Protein AF-A0A956SV44-F1 (afdb_monomer)

Solvent-accessible surface area (backbone atoms only — not comparable to full-atom values): 4888 Å² total; per-residue (Å²): 131,79,80,64,55,80,64,73,68,44,92,85,82,79,76,71,43,80,39,82,51,94,54,70,49,81,39,100,83,42,33,49,34,41,26,24,23,42,33,45,87,95,46,70,36,75,64,30,30,38,30,27,91,60,34,39,78,95,45,45,86,51,46,93,45,39,30,37,44,62,94,65,46,93,78,84,40,63,64,133

pLDDT: mean 81.79, std 18.2, range [42.41, 97.88]

Nearest PDB structures (foldseek):
  3djm-assembly5_E  TM=9.477E-01  e=1.954E-04  Cereibacter sphaeroides 2.4.1

Secondary structure (DSSP, 8-state):
----EE---B-SSS--EEEEEEEEEEETTTEEEEEEEEEETTEEEEEEEEE-SS--GGGGGGTT-EEE-TTT-S--B---

Foldseek 3Di:
DADKDWDAFDDDDFDKDWAWDPDWDQDPQWGIKTFTWIDGPPDILPRFKIARCDTPPVP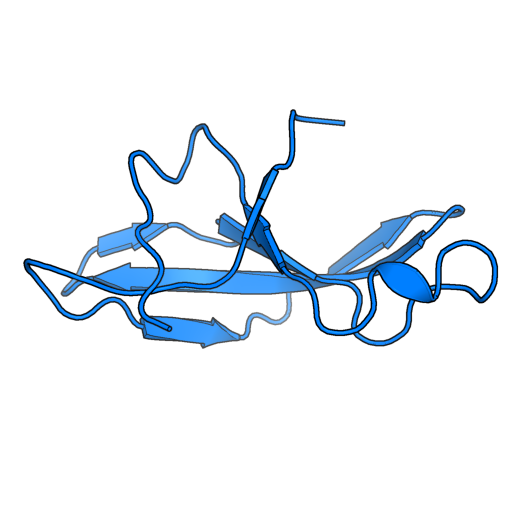CVRHPIMIGHCVRDVDGDHDD

Radius of gyration: 12.98 Å; Cα contacts (8 Å, |Δi|>4): 153; chains: 1; bounding box: 32×21×36 Å

Sequence (80 aa):
MPRARLLRAARRGARAHLVATDHH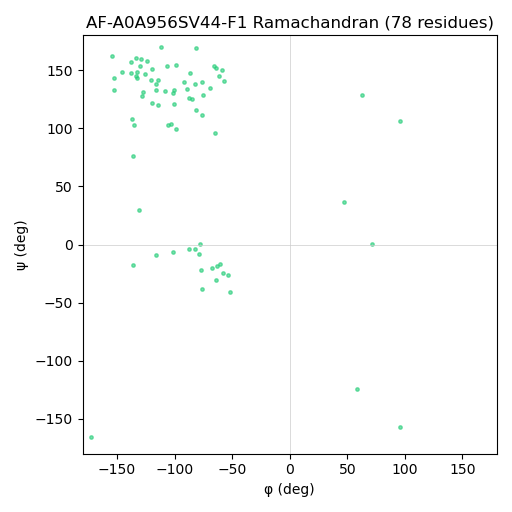THCPFKGDASYYSIRVGEREAANAIWYYPKPIEAVAEIAGHVAFYTDRVDRFEVED

Structure (mmCIF, N/CA/C/O backbone):
data_AF-A0A956SV44-F1
#
_entry.id   AF-A0A956SV44-F1
#
loop_
_atom_site.group_PDB
_atom_site.id
_atom_site.type_symbol
_atom_site.label_atom_id
_atom_site.label_alt_id
_atom_site.label_comp_id
_atom_site.label_asym_id
_atom_site.label_entity_id
_atom_site.label_seq_id
_atom_site.pdbx_PDB_ins_code
_atom_site.Cartn_x
_atom_site.Cartn_y
_atom_site.Cartn_z
_atom_site.occupancy
_atom_site.B_iso_or_equiv
_atom_site.auth_seq_id
_atom_site.auth_comp_id
_atom_site.auth_asym_id
_atom_site.auth_atom_id
_atom_site.pdbx_PDB_model_num
ATOM 1 N N . MET A 1 1 ? 4.978 10.977 -3.103 1.00 44.69 1 MET A N 1
ATOM 2 C CA . MET A 1 1 ? 4.843 9.642 -2.480 1.00 44.69 1 MET A CA 1
ATOM 3 C C . MET A 1 1 ? 4.796 9.856 -0.974 1.00 44.69 1 MET A C 1
ATOM 5 O O . MET A 1 1 ? 5.763 10.415 -0.463 1.00 44.69 1 MET A O 1
ATOM 9 N N . PRO A 1 2 ? 3.683 9.552 -0.284 1.00 43.66 2 PRO A N 1
ATOM 10 C CA . PRO A 1 2 ? 3.610 9.708 1.168 1.00 43.66 2 PRO A CA 1
ATOM 11 C C . PRO A 1 2 ? 4.696 8.863 1.843 1.00 43.66 2 PRO A C 1
ATOM 13 O O . PRO A 1 2 ? 5.148 7.860 1.287 1.00 43.66 2 PRO A O 1
ATOM 16 N N . ARG A 1 3 ? 5.165 9.318 3.008 1.00 47.50 3 ARG A N 1
ATOM 17 C CA . ARG A 1 3 ? 6.262 8.697 3.760 1.00 47.50 3 ARG A CA 1
ATOM 18 C C . ARG A 1 3 ? 5.847 7.300 4.226 1.00 47.50 3 ARG A C 1
ATOM 20 O O . ARG A 1 3 ? 5.185 7.148 5.242 1.00 47.50 3 ARG A O 1
ATOM 27 N N . ALA A 1 4 ? 6.235 6.300 3.453 1.00 48.97 4 ALA A N 1
ATOM 28 C CA . ALA A 1 4 ? 6.014 4.893 3.724 1.00 48.97 4 ALA A CA 1
ATOM 29 C C . ALA A 1 4 ? 7.082 4.360 4.687 1.00 48.97 4 ALA A C 1
ATOM 31 O O . ALA A 1 4 ? 8.263 4.671 4.524 1.00 48.97 4 ALA A O 1
ATOM 32 N N . ARG A 1 5 ? 6.688 3.542 5.664 1.00 54.44 5 ARG A N 1
ATOM 33 C CA . ARG A 1 5 ? 7.609 2.772 6.513 1.00 54.44 5 ARG A CA 1
ATOM 34 C C . ARG A 1 5 ? 7.382 1.276 6.282 1.00 54.44 5 ARG A C 1
ATOM 36 O O . ARG A 1 5 ? 6.240 0.851 6.158 1.00 54.44 5 ARG A O 1
ATOM 43 N N . LEU A 1 6 ? 8.475 0.518 6.199 1.00 52.19 6 LEU A N 1
ATOM 44 C CA . LEU A 1 6 ? 8.532 -0.895 5.810 1.00 52.19 6 LEU A CA 1
ATOM 45 C C . LEU A 1 6 ? 8.720 -1.784 7.048 1.00 52.19 6 LEU A C 1
ATOM 47 O O . LEU A 1 6 ? 9.812 -1.761 7.614 1.00 52.19 6 LEU A O 1
ATOM 51 N N . LEU A 1 7 ? 7.685 -2.475 7.545 1.00 54.34 7 LEU A N 1
ATOM 52 C CA . LEU A 1 7 ? 7.721 -3.083 8.895 1.00 54.34 7 LEU A CA 1
ATOM 53 C C . LEU A 1 7 ? 6.953 -4.427 8.994 1.00 54.34 7 LEU A C 1
ATOM 55 O O . LEU A 1 7 ? 5.968 -4.632 8.288 1.00 54.34 7 LEU A O 1
ATOM 59 N N . ARG A 1 8 ? 7.422 -5.343 9.866 1.00 43.38 8 ARG A N 1
ATOM 60 C CA . ARG A 1 8 ? 6.721 -6.573 10.330 1.00 43.38 8 ARG A CA 1
ATOM 61 C C . ARG A 1 8 ? 5.717 -6.206 11.458 1.00 43.38 8 ARG A C 1
ATOM 63 O O . ARG A 1 8 ? 5.726 -5.058 11.872 1.00 43.38 8 ARG A O 1
ATOM 70 N N . ALA A 1 9 ? 4.808 -7.083 11.911 1.00 42.94 9 ALA A N 1
ATOM 71 C CA . ALA A 1 9 ? 3.635 -6.693 12.737 1.00 42.94 9 ALA A CA 1
ATOM 72 C C . ALA A 1 9 ? 3.386 -7.565 13.998 1.00 42.94 9 ALA A C 1
ATOM 74 O O . ALA A 1 9 ? 3.523 -8.777 13.875 1.00 42.94 9 ALA A O 1
ATOM 75 N N . ALA A 1 10 ? 2.939 -6.977 15.135 1.00 44.62 10 ALA A N 1
ATOM 76 C CA . ALA A 1 10 ? 2.244 -7.568 16.300 1.00 44.62 10 ALA A CA 1
ATOM 77 C C . ALA A 1 10 ? 1.701 -6.567 17.382 1.00 44.62 10 ALA A C 1
ATOM 79 O O . ALA A 1 10 ? 1.480 -5.414 17.029 1.00 44.62 10 ALA A O 1
ATOM 80 N N . ARG A 1 11 ? 1.318 -7.005 18.614 1.00 48.22 11 ARG A N 1
ATOM 81 C CA . ARG A 1 11 ? 0.104 -6.541 19.362 1.00 48.22 11 ARG A CA 1
ATOM 82 C C . ARG A 1 11 ? 0.251 -6.087 20.843 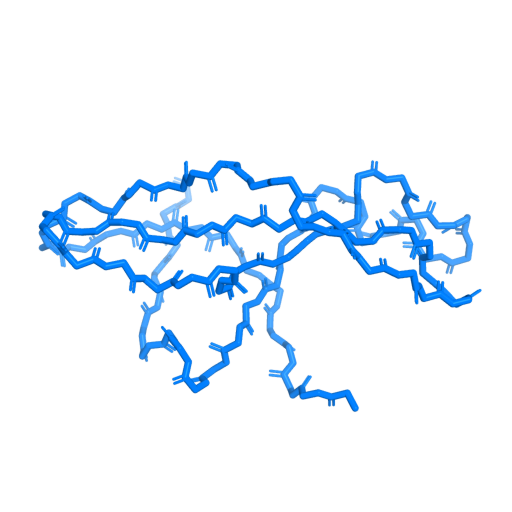1.00 48.22 11 ARG A C 1
ATOM 84 O O . ARG A 1 11 ? 0.841 -6.801 21.645 1.00 48.22 11 ARG A O 1
ATOM 91 N N . ARG A 1 12 ? -0.685 -5.201 21.272 1.00 42.41 12 ARG A N 1
ATOM 92 C CA . ARG A 1 12 ? -1.688 -5.431 22.366 1.00 42.41 12 ARG A CA 1
ATOM 93 C C . ARG A 1 12 ? -2.987 -4.598 22.206 1.00 42.41 12 ARG A C 1
ATOM 95 O O . ARG A 1 12 ? -2.930 -3.388 22.040 1.00 42.41 12 ARG A O 1
ATOM 102 N N . GLY A 1 13 ? -4.154 -5.250 22.368 1.00 53.31 13 GLY A N 1
ATOM 103 C CA . GLY A 1 13 ? -5.499 -4.633 22.464 1.00 53.31 13 GLY A CA 1
ATOM 104 C C . GLY A 1 13 ? -6.300 -4.583 21.149 1.00 53.31 13 GLY A C 1
ATOM 105 O O . GLY A 1 13 ? -6.013 -3.763 20.292 1.00 53.31 13 GLY A O 1
ATOM 106 N N . ALA A 1 14 ? -7.327 -5.444 21.029 1.00 54.75 14 ALA A N 1
ATOM 107 C CA . ALA A 1 14 ? -8.108 -5.787 19.822 1.00 54.75 14 ALA A CA 1
ATOM 108 C C . ALA A 1 14 ? -7.297 -6.455 18.685 1.00 54.75 14 ALA A C 1
ATOM 110 O O . ALA A 1 14 ? -6.235 -5.996 18.271 1.00 54.75 14 ALA A O 1
ATOM 111 N N . ARG A 1 15 ? -7.784 -7.598 18.174 1.00 66.75 15 ARG A N 1
ATOM 112 C CA . ARG A 1 15 ? -7.136 -8.293 17.050 1.00 66.75 15 ARG A CA 1
ATOM 113 C C . ARG A 1 15 ? -7.450 -7.541 15.758 1.00 66.75 15 ARG A C 1
ATOM 115 O O . ARG A 1 15 ? -8.592 -7.539 15.314 1.00 66.75 15 ARG A O 1
ATOM 122 N N . ALA A 1 16 ? -6.433 -6.926 15.165 1.00 75.12 16 ALA A N 1
ATOM 123 C CA . ALA A 1 16 ? -6.520 -6.411 13.808 1.00 75.12 16 ALA A CA 1
ATOM 124 C C . ALA A 1 16 ? -6.421 -7.557 12.789 1.00 75.12 16 ALA A C 1
ATOM 126 O O . ALA A 1 16 ? -5.615 -8.479 12.963 1.00 75.12 16 ALA A O 1
ATOM 127 N N . HIS A 1 17 ? -7.230 -7.481 11.735 1.00 85.88 17 HIS A N 1
ATOM 128 C CA . HIS A 1 17 ? -7.210 -8.390 10.593 1.00 85.88 17 HIS A CA 1
ATOM 129 C C . HIS A 1 17 ? -6.840 -7.620 9.329 1.00 85.88 17 HIS A C 1
ATOM 131 O O . HIS A 1 17 ? -7.408 -6.559 9.065 1.00 85.88 17 HIS A O 1
ATOM 137 N N . LEU A 1 18 ? -5.911 -8.169 8.547 1.00 90.12 18 LEU A N 1
ATOM 138 C CA . LEU A 1 18 ? -5.635 -7.679 7.202 1.00 90.12 18 LEU A CA 1
ATOM 139 C C . LEU A 1 18 ? -6.611 -8.340 6.236 1.00 90.12 18 LEU A C 1
ATOM 141 O O . LEU A 1 18 ? -6.712 -9.565 6.193 1.00 90.12 18 LEU A O 1
ATOM 145 N N . VAL A 1 19 ? -7.338 -7.524 5.482 1.00 94.38 19 VAL A N 1
ATOM 146 C CA . VAL A 1 19 ? -8.322 -7.978 4.499 1.00 94.38 19 VAL A CA 1
ATOM 147 C C . VAL A 1 19 ? -7.835 -7.575 3.122 1.00 94.38 19 VAL A C 1
ATOM 149 O O . VAL A 1 19 ? -7.613 -6.389 2.880 1.00 94.38 19 VAL A O 1
ATOM 152 N N . ALA A 1 20 ? -7.619 -8.558 2.246 1.00 95.25 20 ALA A N 1
ATOM 153 C CA . ALA A 1 20 ? -7.223 -8.296 0.867 1.00 95.25 20 ALA A CA 1
ATOM 154 C C . ALA A 1 20 ? -8.313 -7.487 0.160 1.00 95.25 20 ALA A C 1
ATOM 156 O O . ALA A 1 20 ? -9.502 -7.672 0.425 1.00 95.25 20 ALA A O 1
ATOM 157 N N . THR A 1 21 ? -7.899 -6.592 -0.727 1.00 97.25 21 THR A N 1
ATOM 158 C CA . THR A 1 21 ? -8.809 -5.743 -1.496 1.00 97.25 21 THR A CA 1
ATOM 159 C C . THR A 1 21 ? -8.552 -5.925 -2.984 1.00 97.25 21 THR A C 1
ATOM 161 O O . THR A 1 21 ? -7.446 -6.281 -3.388 1.00 97.25 21 THR A O 1
ATOM 164 N N . ASP A 1 22 ? -9.548 -5.601 -3.805 1.00 97.50 22 ASP A N 1
ATOM 165 C CA . ASP A 1 22 ? -9.385 -5.546 -5.261 1.00 97.50 22 ASP A CA 1
ATOM 166 C C . ASP A 1 22 ? -8.682 -4.254 -5.722 1.00 97.50 22 ASP A C 1
ATOM 168 O O . ASP A 1 22 ? -8.474 -4.038 -6.918 1.00 97.50 22 ASP A O 1
ATOM 172 N N . HIS A 1 23 ? -8.301 -3.371 -4.790 1.00 97.88 23 HIS A N 1
ATOM 173 C CA . HIS A 1 23 ? -7.632 -2.120 -5.114 1.00 97.88 23 HIS A CA 1
ATOM 174 C C . HIS A 1 23 ? -6.173 -2.361 -5.500 1.00 97.88 23 HIS A C 1
ATOM 176 O O . HIS A 1 23 ? -5.404 -2.977 -4.759 1.00 97.88 23 HIS A O 1
ATOM 182 N N . HIS A 1 24 ? -5.798 -1.815 -6.654 1.00 97.25 24 HIS A N 1
ATOM 183 C CA . HIS A 1 24 ? -4.454 -1.888 -7.200 1.00 97.25 24 HIS A CA 1
ATOM 184 C C . HIS A 1 24 ? -4.047 -0.535 -7.777 1.00 97.25 24 HIS A C 1
ATOM 186 O O . HIS A 1 24 ? -4.882 0.208 -8.300 1.00 97.25 24 HIS A O 1
ATOM 192 N N . THR A 1 25 ? -2.758 -0.216 -7.705 1.00 97.56 25 THR A N 1
ATOM 193 C CA . THR A 1 25 ? -2.185 0.955 -8.378 1.00 97.56 25 THR A CA 1
ATOM 194 C C . THR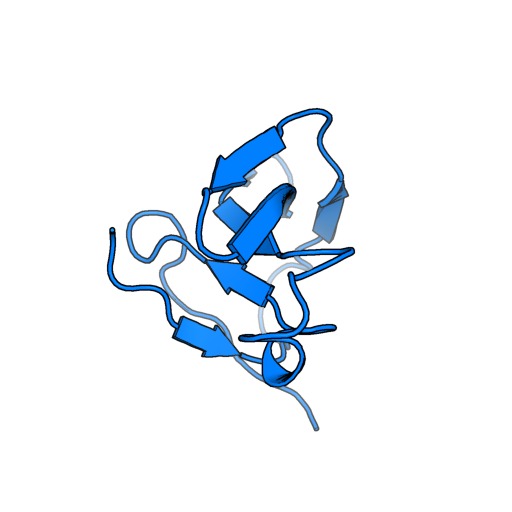 A 1 25 ? -0.917 0.563 -9.117 1.00 97.56 25 THR A C 1
ATOM 196 O O . THR A 1 25 ? -0.196 -0.334 -8.690 1.00 97.56 25 THR A O 1
ATOM 199 N N . HIS A 1 26 ? -0.633 1.235 -10.229 1.00 96.88 26 HIS A N 1
ATOM 200 C CA . HIS A 1 26 ? 0.569 0.974 -11.011 1.00 96.88 26 HIS A CA 1
ATOM 201 C C . HIS A 1 26 ? 1.642 2.031 -10.734 1.00 96.88 26 HIS A C 1
ATOM 203 O O . HIS A 1 26 ? 1.379 3.235 -10.820 1.00 96.88 26 HIS A O 1
ATOM 209 N N . CYS A 1 27 ? 2.869 1.593 -10.443 1.00 95.31 27 CYS A N 1
ATOM 210 C CA . CYS A 1 27 ? 4.044 2.452 -10.347 1.00 95.31 27 CYS A CA 1
ATOM 211 C C . CYS A 1 27 ? 5.095 2.025 -11.384 1.00 95.31 27 CYS A C 1
ATOM 213 O O . CYS A 1 27 ? 5.618 0.914 -11.282 1.00 95.31 27 CYS A O 1
ATOM 215 N N . PRO A 1 28 ? 5.530 2.915 -12.297 1.00 95.06 28 PRO A N 1
ATOM 216 C CA . PRO A 1 28 ? 6.478 2.549 -13.356 1.00 95.06 28 PRO A CA 1
ATOM 217 C C . PRO A 1 28 ? 7.853 2.105 -12.828 1.00 95.06 28 PRO A C 1
ATOM 219 O O . PRO A 1 28 ? 8.606 1.446 -13.533 1.00 95.06 28 PRO A O 1
ATOM 222 N N . PHE A 1 29 ? 8.183 2.446 -11.580 1.00 94.50 29 PHE A N 1
ATOM 223 C CA . PHE A 1 29 ? 9.465 2.121 -10.949 1.00 94.50 29 PHE A CA 1
ATOM 224 C C . PHE A 1 29 ? 9.403 0.935 -9.985 1.00 94.50 29 PHE A C 1
ATOM 226 O O . PHE A 1 29 ? 10.424 0.582 -9.406 1.00 94.50 29 PHE A O 1
ATOM 233 N N . LYS A 1 30 ? 8.212 0.398 -9.703 1.00 93.75 30 LYS A N 1
ATOM 234 C CA . LYS A 1 30 ? 8.034 -0.632 -8.664 1.00 93.75 30 LYS A CA 1
ATOM 235 C C . LYS A 1 30 ? 7.123 -1.777 -9.088 1.00 93.75 30 LYS A C 1
ATOM 237 O O . LYS A 1 30 ? 7.204 -2.831 -8.478 1.00 93.75 30 LYS A O 1
ATOM 242 N N . GLY A 1 31 ? 6.319 -1.605 -10.136 1.00 96.19 31 GLY A N 1
ATOM 243 C CA . GLY A 1 31 ? 5.316 -2.571 -10.577 1.00 96.19 31 GLY A CA 1
ATOM 244 C C . GLY A 1 31 ? 3.932 -2.244 -10.021 1.00 96.19 31 GLY A C 1
ATOM 245 O O . GLY A 1 31 ? 3.643 -1.096 -9.667 1.00 96.19 31 GLY A O 1
ATOM 246 N N . ASP A 1 32 ? 3.083 -3.263 -9.948 1.00 97.75 32 ASP A N 1
ATOM 247 C CA . ASP A 1 32 ? 1.717 -3.137 -9.448 1.00 97.75 32 ASP A CA 1
ATOM 248 C C . ASP A 1 32 ? 1.687 -3.309 -7.929 1.00 97.75 32 ASP A C 1
ATOM 250 O O . ASP A 1 32 ? 2.198 -4.292 -7.391 1.00 97.75 32 ASP A O 1
ATOM 254 N N . ALA A 1 33 ? 1.102 -2.339 -7.235 1.00 97.50 33 ALA A N 1
ATOM 255 C CA . ALA A 1 33 ? 0.845 -2.410 -5.809 1.00 97.50 33 ALA A CA 1
ATOM 256 C C . ALA A 1 33 ? -0.525 -3.049 -5.556 1.00 97.50 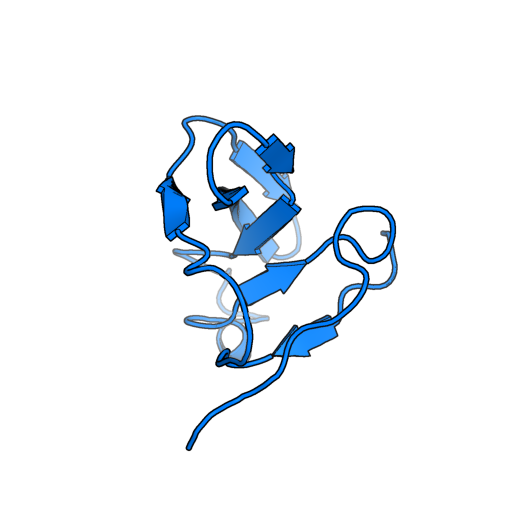33 ALA A C 1
ATOM 258 O O . ALA A 1 33 ? -1.519 -2.647 -6.161 1.00 97.50 33 ALA A O 1
ATOM 259 N N . SER A 1 34 ? -0.575 -3.989 -4.619 1.00 97.56 34 SER A N 1
ATOM 260 C CA . SER A 1 34 ? -1.797 -4.567 -4.055 1.00 97.56 34 SER A CA 1
ATOM 261 C C . SER A 1 34 ? -2.010 -4.039 -2.640 1.00 97.56 34 SER A C 1
ATOM 263 O O . SER A 1 34 ? -1.049 -3.669 -1.959 1.00 97.56 34 SER A O 1
ATOM 265 N N . TYR A 1 35 ? -3.264 -4.007 -2.185 1.00 96.88 35 TYR A N 1
ATOM 266 C CA . TYR A 1 35 ? -3.636 -3.344 -0.935 1.00 96.88 35 TYR A CA 1
ATOM 267 C C . TYR A 1 35 ? -4.393 -4.255 0.035 1.00 96.88 35 TYR A C 1
ATOM 269 O O . TYR A 1 35 ? -5.198 -5.100 -0.367 1.00 96.88 35 TYR A O 1
ATOM 277 N N . TYR A 1 36 ? -4.166 -4.016 1.328 1.00 95.69 36 TYR A N 1
ATOM 278 C CA . TYR A 1 36 ? -4.966 -4.548 2.427 1.00 95.69 36 TYR A CA 1
ATOM 279 C C . TYR A 1 36 ? -5.685 -3.415 3.172 1.00 95.69 36 TYR A C 1
ATOM 281 O O . TYR A 1 36 ? -5.104 -2.358 3.445 1.00 95.69 36 TYR A O 1
ATOM 289 N N . SER A 1 37 ? -6.928 -3.672 3.577 1.00 94.19 37 SER A N 1
ATOM 290 C CA . SER A 1 37 ? -7.606 -2.917 4.634 1.00 94.19 37 SER A CA 1
ATOM 291 C C . SER A 1 37 ? -7.268 -3.504 6.005 1.00 94.19 37 SER A C 1
ATOM 293 O O . SER A 1 37 ? -7.097 -4.717 6.143 1.00 94.19 37 SER A O 1
ATOM 295 N N . ILE A 1 38 ? -7.216 -2.658 7.036 1.00 91.50 38 ILE A N 1
ATOM 296 C CA . ILE A 1 38 ? -7.079 -3.094 8.433 1.00 91.50 38 ILE A CA 1
ATOM 297 C C . ILE A 1 38 ? -8.463 -3.048 9.079 1.00 91.50 38 ILE A C 1
ATOM 299 O O . ILE A 1 38 ? -9.066 -1.978 9.147 1.00 91.50 38 ILE A O 1
ATOM 303 N N . ARG A 1 39 ? -8.960 -4.183 9.581 1.00 89.25 39 ARG A N 1
ATOM 304 C CA . ARG A 1 39 ? -10.218 -4.254 10.344 1.00 89.25 39 ARG A CA 1
ATOM 305 C C . ARG A 1 39 ? -9.968 -4.515 11.820 1.00 89.25 39 ARG A C 1
ATOM 307 O O . ARG A 1 39 ? -9.230 -5.437 12.161 1.00 89.25 39 ARG A O 1
ATOM 314 N N . VAL A 1 40 ? -10.619 -3.734 12.681 1.00 84.88 40 VAL A N 1
ATOM 315 C CA . VAL A 1 40 ? -10.594 -3.876 14.144 1.00 84.88 40 VAL A CA 1
ATOM 316 C C . VAL A 1 40 ? -12.023 -3.738 14.667 1.00 84.88 40 VAL A C 1
ATOM 318 O O . VAL A 1 40 ? -12.558 -2.632 14.750 1.00 84.88 40 VAL A O 1
ATOM 321 N N . GLY A 1 41 ? -12.658 -4.863 15.006 1.00 84.75 41 GLY A N 1
ATOM 322 C CA . GLY A 1 41 ? -14.092 -4.876 15.308 1.00 84.75 41 GLY A CA 1
ATOM 323 C C . GLY A 1 41 ? -14.900 -4.359 14.112 1.00 84.75 41 GLY A C 1
ATOM 324 O O . GLY A 1 41 ? -14.733 -4.858 13.003 1.00 84.75 41 GLY A O 1
ATOM 325 N N . GLU A 1 42 ? -15.727 -3.336 14.331 1.00 85.75 42 GLU A N 1
ATOM 326 C CA . GLU A 1 42 ? -16.542 -2.691 13.285 1.00 85.75 42 GLU A CA 1
ATOM 327 C C . GLU A 1 42 ? -15.817 -1.560 12.537 1.00 85.75 42 GLU A C 1
ATOM 329 O O . GLU A 1 42 ? -16.358 -0.978 11.600 1.00 85.75 42 GLU A O 1
ATOM 334 N N . ARG A 1 43 ? -14.586 -1.220 12.939 1.00 85.19 43 ARG A N 1
ATOM 335 C CA . ARG A 1 43 ? -13.809 -0.145 12.314 1.00 85.19 43 ARG A CA 1
ATOM 336 C C . ARG A 1 43 ? -12.933 -0.701 11.199 1.00 85.19 43 ARG A C 1
ATOM 338 O O . ARG A 1 43 ? -12.285 -1.735 11.368 1.00 85.19 43 ARG A O 1
ATOM 345 N N . GLU A 1 44 ? -12.849 0.037 10.098 1.00 89.12 44 GLU A N 1
ATOM 346 C CA . GLU A 1 44 ? -11.971 -0.273 8.971 1.00 89.12 44 GLU A CA 1
ATOM 347 C C . GLU A 1 44 ? -11.100 0.934 8.604 1.00 89.12 44 GLU A C 1
ATOM 349 O O . GLU A 1 44 ? -11.599 2.044 8.423 1.00 89.12 44 GLU A O 1
ATOM 354 N N . ALA A 1 45 ? -9.797 0.700 8.449 1.00 90.81 45 ALA A N 1
ATOM 355 C CA . ALA A 1 45 ? -8.895 1.597 7.739 1.00 90.81 45 ALA A CA 1
ATOM 356 C C . ALA A 1 45 ? -8.702 1.054 6.315 1.00 90.81 45 ALA A C 1
ATOM 358 O O . ALA A 1 45 ? -7.943 0.103 6.093 1.00 90.81 45 ALA A O 1
ATOM 359 N N . ALA A 1 46 ? -9.434 1.632 5.362 1.00 94.88 46 ALA A N 1
ATOM 360 C CA . ALA A 1 46 ? -9.489 1.142 3.989 1.00 94.88 46 ALA A CA 1
ATOM 361 C C . ALA A 1 46 ? -8.162 1.352 3.245 1.00 94.88 46 ALA A C 1
ATOM 363 O O . ALA A 1 46 ? -7.582 2.446 3.297 1.00 94.88 46 ALA A O 1
ATOM 364 N N . ASN A 1 47 ? -7.694 0.322 2.527 1.00 95.62 47 ASN A N 1
ATOM 365 C CA . ASN A 1 47 ? -6.463 0.361 1.719 1.00 95.62 47 ASN A CA 1
ATOM 366 C C . ASN A 1 47 ? -5.270 0.966 2.487 1.00 95.62 47 ASN A C 1
ATOM 368 O O . ASN A 1 47 ? -4.510 1.767 1.942 1.00 95.62 47 ASN A O 1
ATOM 372 N N . ALA A 1 48 ? -5.174 0.686 3.789 1.00 93.19 48 ALA A N 1
ATOM 373 C CA . ALA A 1 48 ? -4.214 1.327 4.685 1.00 93.19 48 ALA A CA 1
ATOM 374 C C . ALA A 1 48 ? -2.795 0.769 4.531 1.00 93.19 48 ALA A C 1
ATOM 376 O O . ALA A 1 48 ? -1.832 1.458 4.867 1.00 93.19 48 ALA A O 1
ATOM 377 N N . ILE A 1 49 ? -2.679 -0.453 4.008 1.00 94.44 49 ILE A N 1
ATOM 378 C CA . ILE A 1 49 ? -1.420 -1.148 3.753 1.00 94.44 49 ILE A CA 1
ATOM 379 C C . ILE A 1 49 ? -1.326 -1.454 2.263 1.00 94.44 49 ILE A C 1
ATOM 381 O O . ILE A 1 49 ? -2.319 -1.844 1.650 1.00 94.44 49 ILE A O 1
ATOM 385 N N . TRP A 1 50 ? -0.132 -1.331 1.693 1.00 95.62 50 TRP A N 1
ATOM 386 C CA . TRP A 1 50 ? 0.165 -1.791 0.343 1.00 95.62 50 TRP A CA 1
ATOM 387 C C . TRP A 1 50 ? 1.472 -2.572 0.287 1.00 95.62 50 TRP A C 1
ATOM 389 O O . TRP A 1 50 ? 2.333 -2.467 1.162 1.00 95.62 50 TRP A O 1
ATOM 399 N N . TYR A 1 51 ? 1.615 -3.358 -0.768 1.00 94.50 51 TYR A N 1
ATOM 400 C CA . TYR A 1 51 ? 2.788 -4.173 -1.045 1.00 94.50 51 TYR A CA 1
ATOM 401 C C . TYR A 1 51 ? 2.905 -4.416 -2.546 1.00 94.50 51 TYR A C 1
ATOM 403 O O . TYR A 1 51 ? 1.936 -4.247 -3.284 1.00 94.50 51 TYR A O 1
ATOM 411 N N . TYR A 1 52 ? 4.089 -4.818 -2.996 1.00 95.69 52 TYR A N 1
ATOM 412 C CA . TYR A 1 52 ? 4.326 -5.195 -4.386 1.00 95.69 52 TYR A CA 1
ATOM 413 C C . TYR A 1 52 ? 4.452 -6.722 -4.448 1.00 95.69 52 TYR A C 1
ATOM 415 O O . TYR A 1 52 ? 5.489 -7.244 -4.037 1.00 95.69 52 TYR A O 1
ATOM 423 N N . PRO A 1 53 ? 3.423 -7.469 -4.901 1.00 94.75 53 PRO A N 1
ATOM 424 C CA . PRO A 1 53 ? 3.501 -8.930 -5.010 1.00 94.75 53 PRO A CA 1
ATOM 425 C C . PRO A 1 53 ? 4.548 -9.384 -6.031 1.00 94.75 53 PRO A C 1
ATOM 427 O O . PRO A 1 53 ? 5.126 -10.459 -5.890 1.00 94.75 53 PRO A O 1
ATOM 430 N N . LYS A 1 54 ? 4.776 -8.571 -7.067 1.00 96.06 54 LYS A N 1
ATOM 431 C CA . LYS A 1 54 ? 5.762 -8.802 -8.125 1.00 96.06 54 LYS A CA 1
ATOM 432 C C . LYS A 1 54 ? 6.495 -7.488 -8.406 1.00 96.06 54 LYS A C 1
ATOM 434 O O . LYS A 1 54 ? 6.147 -6.803 -9.371 1.00 96.06 54 LYS A O 1
ATOM 439 N N . PRO A 1 55 ? 7.432 -7.076 -7.533 1.00 95.81 55 PRO A N 1
ATOM 440 C CA . PRO A 1 55 ? 8.210 -5.880 -7.788 1.00 95.81 55 PRO A CA 1
ATOM 441 C C . PRO A 1 55 ? 9.062 -6.073 -9.042 1.00 95.81 55 PRO A C 1
ATOM 443 O O . PRO A 1 55 ? 9.444 -7.195 -9.378 1.00 95.81 55 PRO A O 1
ATOM 446 N N . ILE A 1 56 ? 9.366 -4.979 -9.735 1.00 96.06 56 ILE A N 1
ATOM 447 C CA . ILE A 1 56 ? 10.323 -5.043 -10.843 1.00 96.06 56 ILE A CA 1
ATOM 448 C C . ILE A 1 56 ? 11.721 -5.399 -10.320 1.00 96.06 56 ILE A C 1
ATOM 450 O O . ILE A 1 56 ? 12.063 -5.063 -9.186 1.00 96.06 56 ILE A O 1
ATOM 454 N N . GLU A 1 57 ? 12.544 -6.007 -11.175 1.00 96.56 57 GLU A N 1
ATOM 455 C CA . GLU A 1 57 ? 13.872 -6.531 -10.815 1.00 96.56 57 GLU A CA 1
ATOM 456 C C . GLU A 1 57 ? 14.757 -5.501 -10.097 1.00 96.56 57 GLU A C 1
ATOM 458 O O . GLU A 1 57 ? 15.389 -5.801 -9.088 1.00 96.56 57 GLU A O 1
ATOM 463 N N . ALA A 1 58 ? 14.730 -4.247 -10.559 1.00 96.19 58 ALA A N 1
ATOM 464 C CA . ALA A 1 58 ? 15.524 -3.156 -9.993 1.00 96.19 58 ALA A CA 1
ATOM 465 C C . ALA A 1 58 ? 15.215 -2.847 -8.514 1.00 96.19 58 ALA A C 1
ATOM 467 O O . ALA A 1 58 ? 16.001 -2.165 -7.864 1.00 96.19 58 ALA A O 1
ATOM 468 N N . VAL A 1 59 ? 14.076 -3.310 -7.992 1.00 94.50 59 VAL A N 1
ATOM 469 C CA . VAL A 1 59 ? 13.674 -3.161 -6.586 1.00 94.50 59 VAL A CA 1
ATOM 470 C C . VAL A 1 59 ? 13.218 -4.495 -5.989 1.00 94.50 59 VAL A C 1
ATOM 472 O O . VAL A 1 59 ? 12.384 -4.511 -5.086 1.00 94.50 59 VAL A O 1
ATOM 475 N N . ALA A 1 60 ? 13.752 -5.624 -6.469 1.00 94.06 60 ALA A N 1
ATOM 476 C CA . ALA A 1 60 ? 13.375 -6.962 -6.002 1.00 94.06 60 ALA A CA 1
ATOM 477 C C . ALA A 1 60 ? 13.494 -7.135 -4.473 1.00 94.06 60 ALA A C 1
ATOM 479 O O . ALA A 1 60 ? 12.741 -7.902 -3.878 1.00 94.06 60 ALA A O 1
ATOM 480 N N . G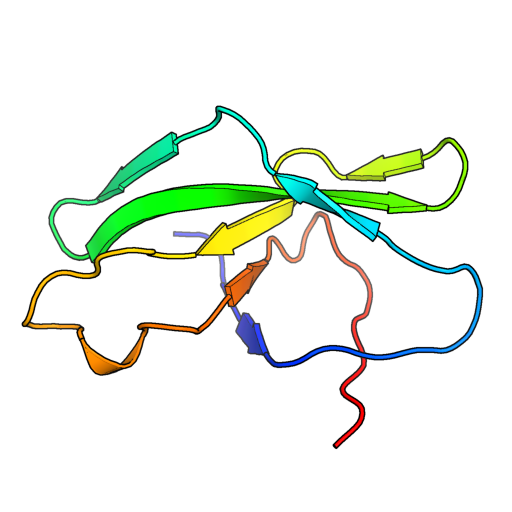LU A 1 61 ? 14.371 -6.367 -3.819 1.00 94.31 61 GLU A N 1
ATOM 481 C CA . GLU A 1 61 ? 14.546 -6.356 -2.361 1.00 94.31 61 GLU A CA 1
ATOM 482 C C . GLU A 1 61 ? 13.273 -6.000 -1.572 1.00 94.31 61 GLU A C 1
ATOM 484 O O . GLU A 1 61 ? 13.128 -6.416 -0.423 1.00 94.31 61 GLU A O 1
ATOM 489 N N . ILE A 1 62 ? 12.319 -5.274 -2.172 1.00 92.50 62 ILE A N 1
ATOM 490 C CA . ILE A 1 62 ? 11.055 -4.919 -1.503 1.00 92.50 62 ILE A CA 1
ATOM 491 C C . ILE A 1 62 ? 10.017 -6.046 -1.576 1.00 92.50 62 ILE A C 1
ATOM 493 O O . ILE A 1 62 ? 8.937 -5.921 -0.992 1.00 92.50 62 ILE A O 1
ATOM 497 N N . ALA A 1 63 ? 10.312 -7.145 -2.279 1.00 90.56 63 ALA A N 1
ATOM 498 C CA . ALA A 1 63 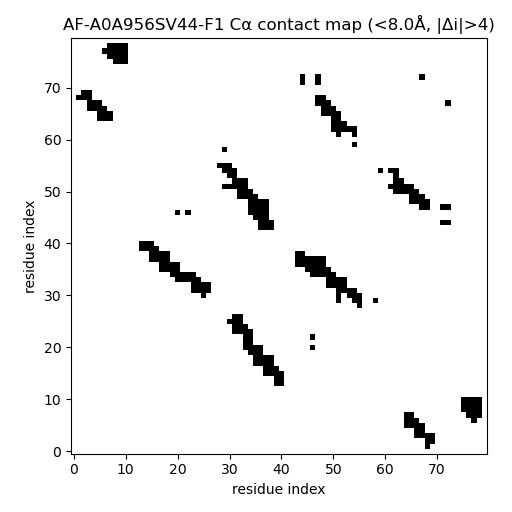? 9.442 -8.314 -2.315 1.00 90.56 63 ALA A CA 1
ATOM 499 C C . ALA A 1 63 ? 9.194 -8.838 -0.894 1.00 90.56 63 ALA A C 1
ATOM 501 O O . ALA A 1 63 ? 10.082 -8.836 -0.041 1.00 90.56 63 ALA A O 1
ATOM 502 N N . GLY A 1 64 ? 7.958 -9.260 -0.624 1.00 87.56 64 GLY A N 1
ATOM 503 C CA . GLY A 1 64 ? 7.559 -9.765 0.693 1.00 87.56 64 GLY A CA 1
ATOM 504 C C . GLY A 1 64 ? 7.449 -8.700 1.790 1.00 87.56 64 GLY A C 1
ATOM 505 O O . GLY A 1 64 ? 7.086 -9.037 2.916 1.00 87.56 64 GLY A O 1
ATOM 506 N N . HIS A 1 65 ? 7.709 -7.429 1.483 1.00 90.38 65 HIS A N 1
ATOM 507 C CA . HIS A 1 65 ? 7.530 -6.342 2.431 1.00 90.38 65 HIS A CA 1
ATOM 508 C C . HIS A 1 65 ? 6.206 -5.606 2.228 1.00 90.38 65 HIS A C 1
ATOM 510 O O . HIS A 1 65 ? 5.658 -5.534 1.127 1.00 90.38 65 HIS A O 1
ATOM 516 N N . VAL A 1 66 ? 5.722 -5.002 3.312 1.00 90.19 66 VAL A N 1
ATOM 517 C CA . VAL A 1 66 ? 4.519 -4.170 3.332 1.00 90.19 66 VAL A CA 1
ATOM 518 C C . VAL A 1 66 ? 4.862 -2.756 3.783 1.00 90.19 66 VAL A C 1
ATOM 520 O O . VAL A 1 66 ? 5.785 -2.545 4.571 1.00 90.19 66 VAL A O 1
ATOM 523 N N . ALA A 1 67 ? 4.094 -1.788 3.304 1.00 91.25 67 ALA A N 1
ATOM 524 C CA . ALA A 1 67 ? 4.135 -0.404 3.741 1.00 91.25 67 ALA A CA 1
ATOM 525 C C . ALA A 1 67 ? 2.728 0.082 4.095 1.00 91.25 67 ALA A C 1
ATOM 527 O O . ALA A 1 67 ? 1.741 -0.498 3.655 1.00 91.25 67 ALA A O 1
ATOM 528 N N . PHE A 1 68 ? 2.629 1.147 4.888 1.00 88.56 68 PHE A N 1
ATOM 529 C CA . PHE A 1 68 ? 1.347 1.681 5.345 1.00 88.56 68 PHE A CA 1
ATOM 530 C C . PHE A 1 68 ? 1.293 3.208 5.305 1.00 88.56 68 PHE A C 1
ATOM 532 O O . PHE A 1 68 ? 2.317 3.898 5.328 1.00 88.56 68 PHE A O 1
ATOM 539 N N . TYR A 1 69 ? 0.070 3.730 5.237 1.00 85.75 69 TYR A N 1
ATOM 540 C CA . TYR A 1 69 ? -0.219 5.160 5.270 1.00 85.75 69 TYR A CA 1
ATOM 541 C C . TYR A 1 69 ? -0.220 5.650 6.721 1.00 85.75 69 TYR A C 1
ATOM 543 O O . TYR A 1 69 ? -1.043 5.220 7.528 1.00 85.75 69 TYR A O 1
ATOM 551 N N . THR A 1 70 ? 0.708 6.542 7.072 1.00 83.25 70 THR A N 1
ATOM 552 C CA . THR A 1 70 ? 0.882 7.027 8.455 1.00 83.25 70 THR A CA 1
ATOM 553 C C . THR A 1 70 ? -0.281 7.884 8.958 1.00 83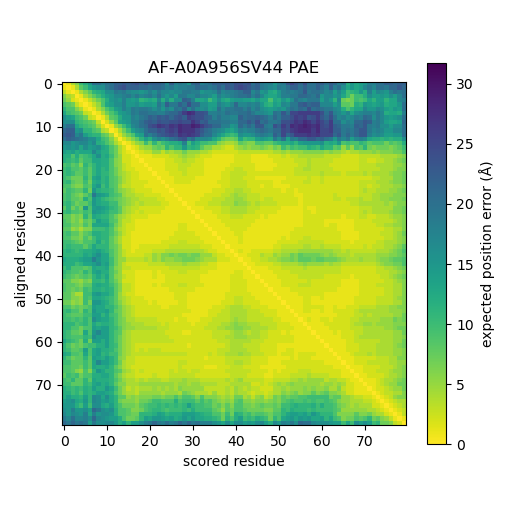.25 70 THR A C 1
ATOM 555 O O . THR A 1 70 ? -0.441 8.039 10.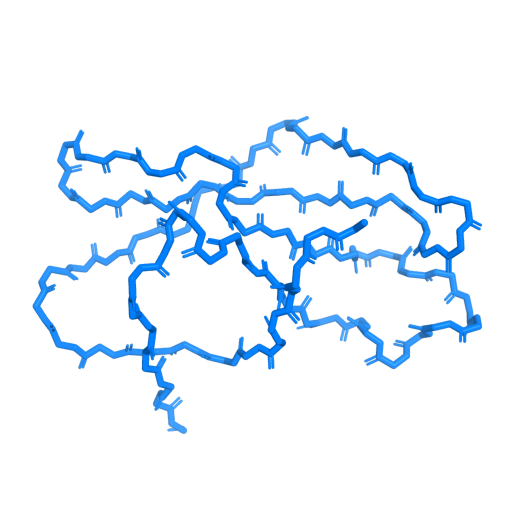156 1.00 83.25 70 THR A O 1
ATOM 558 N N . ASP A 1 71 ? -1.089 8.444 8.059 1.00 84.38 71 ASP A N 1
ATOM 559 C CA . ASP A 1 71 ? -2.348 9.138 8.364 1.00 84.38 71 ASP A CA 1
ATOM 560 C C . ASP A 1 71 ? -3.518 8.173 8.627 1.00 84.38 71 ASP A C 1
ATOM 562 O O . ASP A 1 71 ? -4.592 8.604 9.035 1.00 84.38 71 ASP A O 1
ATOM 566 N N . ARG A 1 72 ? -3.321 6.867 8.396 1.00 82.00 72 ARG A N 1
ATOM 567 C CA . ARG A 1 72 ? -4.330 5.812 8.600 1.00 82.00 72 ARG A CA 1
ATOM 568 C C . ARG A 1 72 ? -3.940 4.796 9.674 1.00 82.00 72 ARG A C 1
ATOM 570 O O . ARG A 1 72 ? -4.757 3.946 10.021 1.00 82.00 72 ARG A O 1
ATOM 577 N N . VAL A 1 73 ? -2.700 4.848 10.163 1.00 79.62 73 VAL A N 1
ATOM 578 C CA . VAL A 1 73 ? -2.138 3.905 11.137 1.00 79.62 73 VAL A CA 1
ATOM 579 C C . VAL A 1 73 ? -1.345 4.678 12.189 1.00 79.62 73 VAL A C 1
ATOM 581 O O . VAL A 1 73 ? -0.241 5.144 11.915 1.00 79.62 73 VAL A O 1
ATOM 584 N N . ASP A 1 74 ? -1.895 4.763 13.402 1.00 76.00 74 ASP A N 1
ATOM 585 C CA . ASP A 1 74 ? -1.294 5.514 14.515 1.00 76.00 74 ASP A CA 1
ATOM 586 C C . ASP A 1 74 ? -0.101 4.782 15.156 1.00 76.00 74 ASP A C 1
ATOM 588 O O . ASP A 1 74 ? 0.892 5.398 15.550 1.00 76.00 74 ASP A O 1
ATOM 592 N N . ARG A 1 75 ? -0.189 3.451 15.280 1.00 70.12 75 ARG A N 1
ATOM 593 C CA . ARG A 1 75 ? 0.858 2.587 15.844 1.00 70.12 75 ARG A CA 1
ATOM 594 C C . ARG A 1 75 ? 0.770 1.182 15.256 1.00 70.12 75 ARG A C 1
ATOM 596 O O . ARG A 1 75 ? -0.317 0.645 15.066 1.00 70.12 75 ARG A O 1
ATOM 603 N N . PHE A 1 76 ? 1.928 0.579 15.036 1.00 64.88 76 PHE A N 1
ATOM 604 C CA . PHE A 1 76 ? 2.100 -0.848 14.784 1.00 64.88 76 PHE A CA 1
ATOM 605 C C . PHE A 1 76 ? 3.260 -1.314 15.679 1.00 64.88 76 PHE A C 1
ATOM 607 O O . PHE A 1 76 ? 4.193 -0.550 15.939 1.00 64.88 76 PHE A O 1
ATOM 614 N N . GLU A 1 77 ? 3.183 -2.533 16.194 1.00 67.00 77 GLU A N 1
ATOM 615 C CA . GLU A 1 77 ? 4.297 -3.193 16.887 1.00 67.00 77 GLU A CA 1
ATOM 616 C C . GLU A 1 77 ? 4.757 -4.361 16.014 1.00 67.00 77 GLU A C 1
ATOM 618 O O . GLU A 1 77 ? 4.108 -4.636 15.012 1.00 67.00 77 GLU A O 1
ATOM 623 N N . VAL A 1 78 ? 5.879 -5.004 16.324 1.00 60.88 78 VAL A N 1
ATOM 624 C CA . VAL A 1 78 ? 6.382 -6.207 15.642 1.00 60.88 78 VAL A CA 1
ATOM 625 C C . VAL A 1 78 ? 6.665 -7.233 16.729 1.00 60.88 78 VAL A C 1
ATOM 627 O O . VAL A 1 78 ? 7.352 -6.891 17.686 1.00 60.88 78 VAL A O 1
ATOM 630 N N . GLU A 1 79 ? 6.139 -8.450 16.614 1.00 58.22 79 GLU A N 1
ATOM 631 C CA . GLU A 1 79 ? 6.606 -9.589 17.415 1.00 58.22 79 GLU A CA 1
ATOM 632 C C . GLU A 1 79 ? 7.537 -10.394 16.507 1.00 58.22 79 GLU A C 1
ATOM 634 O O . GLU A 1 79 ? 7.216 -10.618 15.333 1.00 58.22 79 GLU A O 1
ATOM 639 N N . ASP A 1 80 ? 8.700 -10.747 17.051 1.00 55.06 80 ASP A N 1
ATOM 640 C CA . ASP A 1 80 ? 9.721 -11.574 16.403 1.00 55.06 80 ASP A CA 1
ATOM 641 C C . ASP A 1 80 ? 9.355 -13.065 16.435 1.00 55.06 80 ASP A C 1
ATOM 643 O O . ASP A 1 80 ? 8.809 -13.530 17.466 1.00 55.06 80 ASP A O 1
#

Mean predicted aligned error: 6.81 Å